Protein AF-A0A2S6RUJ5-F1 (afdb_monomer_lite)

Sequence (143 aa):
MKTFYLIFILLLFSTANKIANSASVINNKSGGPLFLYLVDKSCNPDPIMLNKLMFNMPTNPDFYSALMGCIKLGKTIQLEPSKQASITEFDEFVVIGKLKSPVSKVSFCYLKNSSEIDIVALGIGGVVCKCKSENNCNDKLLK

pLDDT: mean 82.78, std 13.81, range [37.34, 97.0]

Structure (mmCIF, N/CA/C/O backbone):
data_AF-A0A2S6RUJ5-F1
#
_entry.id   AF-A0A2S6RUJ5-F1
#
loop_
_atom_site.group_PDB
_atom_site.id
_atom_site.type_symbol
_atom_site.label_atom_id
_atom_site.label_alt_id
_atom_site.label_comp_id
_atom_site.label_asym_id
_atom_site.label_entity_id
_atom_site.label_seq_id
_atom_site.pdbx_PDB_ins_code
_atom_site.Cartn_x
_atom_site.Cartn_y
_atom_site.Cartn_z
_atom_site.occupancy
_atom_site.B_iso_or_equiv
_atom_site.auth_seq_id
_atom_site.auth_comp_id
_atom_site.auth_asym_id
_atom_site.auth_atom_id
_atom_site.pdbx_PDB_model_num
ATOM 1 N N . MET A 1 1 ? -34.077 17.943 43.656 1.00 59.53 1 MET A N 1
ATOM 2 C CA . MET A 1 1 ? -32.636 17.603 43.547 1.00 59.53 1 MET A CA 1
ATOM 3 C C . MET A 1 1 ? -32.360 16.264 42.859 1.00 59.53 1 MET A C 1
ATOM 5 O O . MET A 1 1 ? -31.521 16.256 41.975 1.00 59.53 1 MET A O 1
ATOM 9 N N . LYS A 1 2 ? -33.047 15.153 43.180 1.00 56.31 2 LYS A N 1
ATOM 10 C CA . LYS A 1 2 ? -32.768 13.824 42.578 1.00 56.31 2 LYS A CA 1
ATOM 11 C C . LYS A 1 2 ? -32.913 13.750 41.043 1.00 56.31 2 LYS A C 1
ATOM 13 O O . LYS A 1 2 ? -32.106 13.101 40.393 1.00 56.31 2 LYS A O 1
ATOM 18 N N . THR A 1 3 ? -33.878 14.459 40.457 1.00 58.25 3 THR A N 1
ATOM 19 C CA . THR A 1 3 ? -34.088 14.529 38.995 1.00 58.25 3 THR A CA 1
ATOM 20 C C . THR A 1 3 ? -32.995 15.300 38.253 1.00 58.25 3 THR A C 1
ATOM 22 O O . THR A 1 3 ? -32.650 14.937 37.134 1.00 58.25 3 THR A O 1
ATOM 25 N N . PHE A 1 4 ? -32.397 16.314 38.887 1.00 61.22 4 PHE A N 1
ATOM 26 C CA . PHE A 1 4 ? -31.299 17.091 38.299 1.00 61.22 4 PHE A CA 1
ATOM 27 C C . PHE A 1 4 ? -30.028 16.246 38.143 1.00 61.22 4 PHE A C 1
ATOM 29 O O . PHE A 1 4 ? -29.373 16.312 37.108 1.00 61.22 4 PHE A O 1
ATOM 36 N N . TYR A 1 5 ? -29.725 15.391 39.126 1.00 62.12 5 TYR A N 1
ATOM 37 C CA . TYR A 1 5 ? -28.598 14.457 39.040 1.00 62.12 5 TYR A CA 1
ATOM 38 C C . TYR A 1 5 ? -28.790 13.407 37.943 1.00 62.12 5 TYR A C 1
ATOM 40 O O . TYR A 1 5 ? -27.833 13.069 37.257 1.00 62.12 5 TYR A O 1
ATOM 48 N N . LEU A 1 6 ? -30.020 12.929 37.731 1.00 63.50 6 LEU A N 1
ATOM 49 C CA . LEU A 1 6 ? -30.304 11.924 36.705 1.00 63.50 6 LEU A CA 1
ATOM 50 C C . LEU A 1 6 ? -30.072 12.468 35.286 1.00 63.50 6 LEU A C 1
ATOM 52 O O . LEU A 1 6 ? -29.475 11.790 34.457 1.00 63.50 6 LEU A O 1
ATOM 56 N N . ILE A 1 7 ? -30.482 13.717 35.038 1.00 68.06 7 ILE A N 1
ATOM 57 C CA . ILE A 1 7 ? -30.251 14.425 33.769 1.00 68.06 7 ILE A CA 1
ATOM 58 C C . ILE A 1 7 ? -28.754 14.687 33.563 1.00 68.06 7 ILE A C 1
ATOM 60 O O . ILE A 1 7 ? -28.241 14.502 32.462 1.00 68.06 7 ILE A O 1
ATOM 64 N N . PHE A 1 8 ? -28.038 15.060 34.627 1.00 61.25 8 PHE A N 1
ATOM 65 C CA . PHE A 1 8 ? -26.597 15.307 34.574 1.00 61.25 8 PHE A CA 1
ATOM 66 C C . PHE A 1 8 ? -25.795 14.027 34.281 1.00 61.25 8 PHE A C 1
ATOM 68 O O . PHE A 1 8 ? -24.855 14.055 33.491 1.00 61.25 8 PHE A O 1
ATOM 75 N N . ILE A 1 9 ? -26.203 12.887 34.850 1.00 64.69 9 ILE A N 1
ATOM 76 C CA . ILE A 1 9 ? -25.615 11.570 34.562 1.00 64.69 9 ILE A CA 1
ATOM 77 C C . ILE A 1 9 ? -25.901 11.155 33.113 1.00 64.69 9 ILE A C 1
ATOM 79 O O . ILE A 1 9 ? -24.991 10.706 32.422 1.00 64.69 9 ILE A O 1
ATOM 83 N N . LEU A 1 10 ? -27.124 11.358 32.615 1.00 60.94 10 LEU A N 1
ATOM 84 C CA . LEU A 1 10 ? -27.477 11.083 31.215 1.00 60.94 10 LEU A CA 1
ATOM 85 C C . LEU A 1 10 ? -26.659 11.934 30.229 1.00 60.94 10 LEU A C 1
ATOM 87 O O . LEU A 1 10 ? -26.163 11.411 29.231 1.00 60.94 10 LEU A O 1
ATOM 91 N N . LEU A 1 11 ? -26.444 13.216 30.539 1.00 59.53 11 LEU A N 1
ATOM 92 C CA . LEU A 1 11 ? -25.592 14.117 29.755 1.00 59.53 11 LEU A CA 1
ATOM 93 C C . LEU A 1 11 ? -24.109 13.697 29.782 1.00 59.53 11 LEU A C 1
ATOM 95 O O . LEU A 1 11 ? -23.446 13.703 28.740 1.00 59.53 11 LEU A O 1
ATOM 99 N N . LEU A 1 12 ? -23.598 13.247 30.932 1.00 58.38 12 LEU A N 1
ATOM 100 C CA . LEU A 1 12 ? -22.243 12.691 31.056 1.00 58.38 12 LEU A CA 1
ATOM 101 C C . LEU A 1 12 ? -22.073 11.399 30.242 1.00 58.38 12 LEU A C 1
ATOM 103 O O . LEU A 1 12 ? -21.084 11.258 29.527 1.00 58.38 12 LEU A O 1
ATOM 107 N N . PHE A 1 13 ? -23.060 10.499 30.253 1.00 54.66 13 PHE A N 1
ATOM 108 C CA . PHE A 1 13 ? -23.039 9.294 29.414 1.00 54.66 13 PHE A CA 1
ATOM 109 C C . PHE A 1 13 ? -23.118 9.615 27.914 1.00 54.66 13 PHE A C 1
ATOM 111 O O . PHE A 1 13 ? -22.457 8.961 27.110 1.00 54.66 13 PHE A O 1
ATOM 118 N N . SER A 1 14 ? -23.868 10.648 27.521 1.00 52.34 14 SER A N 1
ATOM 119 C CA . SER A 1 14 ? -23.965 11.052 26.111 1.00 52.34 14 SER A CA 1
ATOM 120 C C . SER A 1 14 ? -22.694 11.715 25.561 1.00 52.34 14 SER A C 1
ATOM 122 O O . SER A 1 14 ? -22.437 11.626 24.365 1.00 52.34 14 SER A O 1
ATOM 124 N N . THR A 1 15 ? -21.859 12.321 26.414 1.00 50.06 15 THR A N 1
ATOM 125 C CA . THR A 1 15 ? -20.579 12.933 25.998 1.00 50.06 15 THR A CA 1
ATOM 126 C C . THR A 1 15 ? -19.371 12.002 26.147 1.00 50.06 15 THR A C 1
ATOM 128 O O . THR A 1 15 ? -18.367 12.206 25.465 1.00 50.06 15 THR A O 1
ATOM 131 N N . ALA A 1 16 ? -19.469 10.956 26.975 1.00 51.03 16 ALA A N 1
ATOM 132 C CA . ALA A 1 16 ? -18.437 9.926 27.124 1.00 51.03 16 ALA A CA 1
ATOM 133 C C . ALA A 1 16 ? -18.379 8.944 25.939 1.00 51.03 16 ALA A C 1
ATOM 135 O O . ALA A 1 16 ? -17.327 8.370 25.672 1.00 51.03 16 ALA A O 1
ATOM 136 N N . ASN A 1 17 ? -19.466 8.805 25.174 1.00 43.34 17 ASN A N 1
ATOM 137 C CA . ASN A 1 17 ? -19.499 8.019 23.936 1.00 43.34 17 ASN A CA 1
ATOM 138 C C . ASN A 1 17 ? -18.989 8.816 22.725 1.00 43.34 17 ASN A C 1
ATOM 140 O O . ASN A 1 17 ? -19.545 8.726 21.629 1.00 43.34 17 ASN A O 1
ATOM 144 N N . LYS A 1 18 ? -17.909 9.590 22.888 1.00 45.44 18 LYS A N 1
ATOM 145 C CA . LYS A 1 18 ? -17.074 9.900 21.728 1.00 45.44 18 LYS A CA 1
ATOM 146 C C . LYS A 1 18 ? -16.449 8.582 21.304 1.00 45.44 18 LYS A C 1
ATOM 148 O O . LYS A 1 18 ? -15.486 8.132 21.914 1.00 45.44 18 LYS A O 1
ATOM 153 N N . ILE A 1 19 ? -17.076 7.953 20.313 1.00 49.59 19 ILE A N 1
ATOM 154 C CA . ILE A 1 19 ? -16.567 6.804 19.574 1.00 49.59 19 ILE A CA 1
ATOM 155 C C . ILE A 1 19 ? -15.093 7.099 19.310 1.00 49.59 19 ILE A C 1
ATOM 157 O O . ILE A 1 19 ? -14.759 8.020 18.565 1.00 49.59 19 ILE A O 1
ATOM 161 N N . ALA A 1 20 ? -14.206 6.399 20.014 1.00 47.47 20 ALA A N 1
ATOM 162 C CA . ALA A 1 20 ? -12.809 6.396 19.647 1.00 47.47 20 ALA A CA 1
ATOM 163 C C . ALA A 1 20 ? -12.790 5.768 18.256 1.00 47.47 20 ALA A C 1
ATOM 165 O O . ALA A 1 20 ? -13.011 4.562 18.139 1.00 47.47 20 ALA A O 1
ATOM 166 N N . ASN A 1 21 ? -12.628 6.586 17.212 1.00 54.44 21 ASN A N 1
ATOM 167 C CA . ASN A 1 21 ? -12.383 6.079 15.870 1.00 54.44 21 ASN A CA 1
ATOM 168 C C . ASN A 1 21 ? -11.135 5.217 15.982 1.00 54.44 21 ASN A C 1
ATOM 170 O O . ASN A 1 21 ? -10.025 5.712 16.193 1.00 54.44 21 ASN A O 1
ATOM 174 N N . SER A 1 22 ? -11.349 3.907 15.984 1.00 70.88 22 SER A N 1
ATOM 175 C CA . SER A 1 22 ? -10.267 2.960 16.122 1.00 70.88 22 SER A CA 1
ATOM 176 C C . SER A 1 22 ? -9.426 3.068 14.849 1.00 70.88 22 SER A C 1
ATOM 178 O O . SER A 1 22 ? -9.948 3.156 13.734 1.00 70.88 22 SER A O 1
ATOM 180 N N . ALA A 1 23 ? -8.116 3.202 15.016 1.00 86.19 23 ALA A N 1
ATOM 181 C CA . ALA A 1 23 ? -7.241 3.526 13.905 1.00 86.19 23 ALA A CA 1
ATOM 182 C C . ALA A 1 23 ? -7.041 2.317 12.987 1.00 86.19 23 ALA A C 1
ATOM 184 O O . ALA A 1 23 ? -6.918 1.186 13.458 1.00 86.19 23 ALA A O 1
ATOM 185 N N . SER A 1 24 ? -6.933 2.560 11.681 1.00 91.94 24 SER A N 1
ATOM 186 C CA . SER A 1 24 ? -6.392 1.556 10.766 1.00 91.94 24 SER A CA 1
ATOM 187 C C . SER A 1 24 ? -4.864 1.560 10.845 1.00 91.94 24 SER A C 1
ATOM 189 O O . SER A 1 24 ? -4.233 2.612 10.720 1.00 91.94 24 SER A O 1
ATOM 191 N N . VAL A 1 25 ? -4.261 0.391 1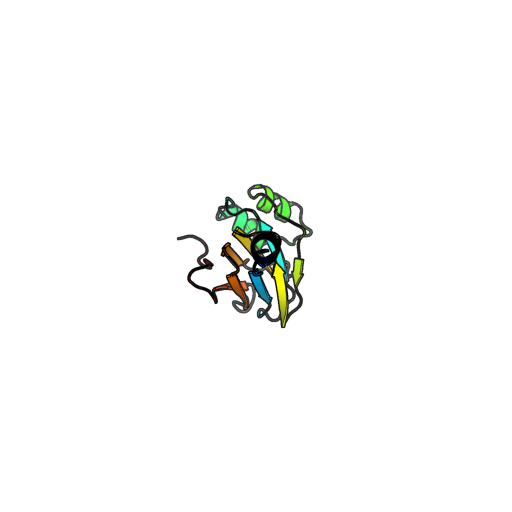1.056 1.00 94.56 25 VAL A N 1
ATOM 192 C CA . VAL A 1 25 ? -2.823 0.237 11.310 1.00 94.56 25 VAL A CA 1
ATOM 193 C C . VAL A 1 25 ? -2.139 -0.428 10.121 1.00 94.56 25 VAL A C 1
ATOM 195 O O . VAL A 1 25 ? -2.544 -1.488 9.647 1.00 94.56 25 VAL A O 1
ATOM 198 N N . ILE A 1 26 ? -1.063 0.193 9.644 1.00 95.50 26 ILE A N 1
ATOM 199 C CA . ILE A 1 26 ? -0.266 -0.294 8.518 1.00 95.50 26 ILE A CA 1
ATOM 200 C C . ILE A 1 26 ? 1.146 -0.562 9.020 1.00 95.50 26 ILE A C 1
ATOM 202 O O . ILE A 1 26 ? 1.863 0.369 9.389 1.00 95.50 26 ILE A O 1
ATOM 206 N N . ASN A 1 27 ? 1.563 -1.824 9.005 1.00 96.44 27 ASN A N 1
ATOM 207 C CA . ASN A 1 27 ? 2.890 -2.233 9.454 1.00 96.44 27 ASN A CA 1
ATOM 208 C C . ASN A 1 27 ? 3.833 -2.433 8.263 1.00 96.44 27 ASN A C 1
ATOM 210 O O . ASN A 1 27 ? 3.533 -3.205 7.349 1.00 96.44 27 ASN A O 1
ATOM 214 N N . ASN A 1 28 ? 5.013 -1.808 8.290 1.00 95.69 28 ASN A N 1
ATOM 215 C CA . ASN A 1 28 ? 6.056 -2.086 7.307 1.00 95.69 28 ASN A CA 1
ATOM 216 C C . ASN A 1 28 ? 6.925 -3.270 7.752 1.00 95.69 28 ASN A C 1
ATOM 218 O O . ASN A 1 28 ? 7.847 -3.119 8.552 1.00 95.69 28 ASN A O 1
ATOM 222 N N . LYS A 1 29 ? 6.677 -4.441 7.164 1.00 94.75 29 LYS A N 1
ATOM 223 C CA . LYS A 1 29 ? 7.482 -5.661 7.329 1.00 94.75 29 LYS A CA 1
ATOM 224 C C . LYS A 1 29 ? 8.248 -6.029 6.053 1.00 94.75 29 LYS A C 1
ATOM 226 O O . LYS A 1 29 ? 8.656 -7.172 5.873 1.00 94.75 29 LYS A O 1
ATOM 231 N N . SER A 1 30 ? 8.428 -5.074 5.142 1.00 90.12 30 SER A N 1
ATOM 232 C CA . SER A 1 30 ? 9.037 -5.313 3.830 1.00 90.12 30 SER A CA 1
ATOM 233 C C . SER A 1 30 ? 10.569 -5.264 3.824 1.00 90.12 30 SER A C 1
ATOM 235 O O . SER A 1 30 ? 11.185 -5.564 2.809 1.00 90.12 30 SER A O 1
ATOM 237 N N . GLY A 1 31 ? 11.200 -4.869 4.934 1.00 89.75 31 GLY A N 1
ATOM 238 C CA . GLY A 1 31 ? 12.658 -4.723 5.031 1.00 89.75 31 GLY A CA 1
ATOM 239 C C . GLY A 1 31 ? 13.230 -3.490 4.317 1.00 89.75 31 GLY A C 1
ATOM 240 O O . GLY A 1 31 ? 14.404 -3.188 4.502 1.00 89.75 31 GLY A O 1
ATOM 241 N N . GLY A 1 32 ? 12.417 -2.748 3.555 1.00 90.94 32 GLY A N 1
ATOM 242 C CA . GLY A 1 32 ? 12.797 -1.497 2.897 1.00 90.94 32 GLY A CA 1
ATOM 243 C C . GLY A 1 32 ? 11.817 -0.352 3.189 1.00 90.94 32 GLY A C 1
ATOM 244 O O . GLY A 1 32 ? 10.702 -0.595 3.656 1.00 90.94 32 GLY A O 1
ATOM 245 N N . PRO A 1 33 ? 12.216 0.909 2.952 1.00 92.88 33 PRO A N 1
ATOM 246 C CA . PRO A 1 33 ? 11.329 2.054 3.126 1.00 92.88 33 PRO A CA 1
ATOM 247 C C . PRO A 1 33 ? 10.170 2.015 2.122 1.00 92.88 33 PRO A C 1
ATOM 249 O O . PRO A 1 33 ? 10.363 1.742 0.931 1.00 92.88 33 PRO A O 1
ATOM 252 N N . LEU A 1 34 ? 8.963 2.307 2.606 1.00 93.00 34 LEU A N 1
ATOM 253 C CA . LEU A 1 34 ? 7.729 2.323 1.824 1.00 93.00 34 LEU A CA 1
ATOM 254 C C . LEU A 1 34 ? 7.229 3.744 1.592 1.00 93.00 34 LEU A C 1
ATOM 256 O O . LEU A 1 34 ? 7.248 4.582 2.490 1.00 93.00 34 LEU A O 1
ATOM 260 N N . PHE A 1 35 ? 6.681 3.971 0.405 1.00 92.94 35 PHE A N 1
ATOM 261 C CA . PHE A 1 35 ? 5.711 5.023 0.157 1.00 92.94 35 PHE A CA 1
ATOM 262 C C . PHE A 1 35 ? 4.306 4.432 0.231 1.00 92.94 35 PHE A C 1
ATOM 264 O O . PHE A 1 35 ? 4.009 3.448 -0.450 1.00 92.94 35 PHE A O 1
ATOM 271 N N . LEU A 1 36 ? 3.450 5.050 1.039 1.00 94.12 36 LEU A N 1
ATOM 272 C CA . LEU A 1 36 ? 2.031 4.731 1.132 1.00 94.12 36 LEU A CA 1
ATOM 273 C C . LEU A 1 36 ? 1.214 5.867 0.519 1.00 94.12 36 LEU A C 1
ATOM 275 O O . LEU A 1 36 ? 1.389 7.039 0.874 1.00 94.12 36 LEU A O 1
ATOM 279 N N . TYR A 1 37 ? 0.305 5.512 -0.381 1.00 93.31 37 TYR A N 1
ATOM 280 C CA . TYR A 1 37 ? -0.664 6.423 -0.979 1.00 93.31 37 TYR A CA 1
ATOM 281 C C . TYR A 1 37 ? -2.052 6.014 -0.522 1.00 93.31 37 TYR A C 1
ATOM 283 O O . TYR A 1 37 ? -2.485 4.894 -0.786 1.00 93.31 37 TYR A O 1
ATOM 291 N N . LEU A 1 38 ? -2.723 6.928 0.174 1.00 94.12 38 LEU A N 1
ATOM 292 C CA . LEU A 1 38 ? -4.105 6.747 0.593 1.00 94.12 38 LEU A CA 1
ATOM 293 C C . LEU A 1 38 ? -5.016 7.316 -0.486 1.00 94.12 38 LEU A C 1
ATOM 295 O O . LEU A 1 38 ? -4.900 8.496 -0.845 1.00 94.12 38 LEU A O 1
ATOM 299 N N . VAL A 1 39 ? -5.893 6.472 -1.007 1.00 93.56 39 VAL A N 1
ATOM 300 C CA . VAL A 1 39 ? -6.851 6.828 -2.052 1.00 93.56 39 VAL A CA 1
ATOM 301 C C . VAL A 1 39 ? -8.250 6.375 -1.660 1.00 93.56 39 VAL A C 1
ATOM 303 O O . VAL A 1 39 ? -8.419 5.494 -0.816 1.00 93.56 39 VAL A O 1
ATOM 306 N N . ASP A 1 40 ? -9.253 7.017 -2.245 1.00 93.00 40 ASP A N 1
ATOM 307 C CA . ASP A 1 40 ? -10.653 6.725 -1.975 1.00 93.00 40 ASP A CA 1
ATOM 308 C C . ASP A 1 40 ? -11.013 5.288 -2.356 1.00 93.00 40 ASP A C 1
ATOM 310 O O . ASP A 1 40 ? -10.437 4.705 -3.276 1.00 93.00 40 ASP A O 1
ATOM 314 N N . LYS A 1 41 ? -11.999 4.723 -1.658 1.00 90.19 41 LYS A N 1
ATOM 315 C CA . LYS A 1 41 ? -12.511 3.370 -1.904 1.00 90.19 41 LYS A CA 1
ATOM 316 C C . LYS A 1 41 ? -13.056 3.149 -3.316 1.00 90.19 41 LYS A C 1
ATOM 318 O O . LYS A 1 41 ? -13.105 2.012 -3.772 1.00 90.19 41 LYS A O 1
ATOM 323 N N . SER A 1 42 ? -13.464 4.216 -4.004 1.00 89.38 42 SER A N 1
ATOM 324 C CA . SER A 1 42 ? -13.886 4.170 -5.408 1.00 89.38 42 SER A CA 1
ATOM 325 C C . SER A 1 42 ? -12.730 3.908 -6.378 1.00 89.38 42 SER A C 1
ATOM 327 O O . SER A 1 42 ? -12.978 3.606 -7.544 1.00 89.38 42 SER A O 1
ATOM 329 N N . CYS A 1 43 ? -11.477 3.991 -5.916 1.00 88.50 43 CYS A N 1
ATOM 330 C CA . CYS A 1 43 ? -10.303 3.654 -6.708 1.00 88.50 43 CYS A CA 1
ATOM 331 C C . CYS A 1 43 ? -10.334 2.177 -7.104 1.00 88.50 43 CYS A C 1
ATOM 333 O O . CYS A 1 43 ? -10.113 1.291 -6.276 1.00 88.50 43 CYS A O 1
ATOM 335 N N . ASN A 1 44 ? -10.567 1.921 -8.387 1.00 83.69 44 ASN A N 1
ATOM 336 C CA . ASN A 1 44 ? -10.467 0.593 -8.966 1.00 83.69 44 ASN A CA 1
ATOM 337 C C . ASN A 1 44 ? -9.210 0.535 -9.846 1.00 83.69 44 ASN A C 1
ATOM 339 O O . ASN A 1 44 ? -9.210 1.121 -10.930 1.00 83.69 44 ASN A O 1
ATOM 343 N N . PRO A 1 45 ? -8.124 -0.104 -9.386 1.00 81.38 45 PRO A N 1
ATOM 344 C CA . PRO A 1 45 ? -6.874 -0.115 -10.121 1.00 81.38 45 PRO A CA 1
ATOM 345 C C . PRO A 1 45 ? -7.038 -0.978 -11.372 1.00 81.38 45 PRO A C 1
ATOM 347 O O . PRO A 1 45 ? -7.481 -2.119 -11.286 1.00 81.38 45 PRO A O 1
ATOM 350 N N . ASP A 1 46 ? -6.645 -0.457 -12.529 1.00 83.69 46 ASP A N 1
ATOM 351 C CA . ASP A 1 46 ? -6.564 -1.235 -13.765 1.00 83.69 46 ASP A CA 1
ATOM 352 C C . ASP A 1 46 ? -5.109 -1.682 -14.051 1.00 83.69 46 ASP A C 1
ATOM 354 O O . ASP A 1 46 ? -4.154 -1.160 -13.455 1.00 83.69 46 ASP A O 1
ATOM 358 N N . PRO A 1 47 ? -4.885 -2.646 -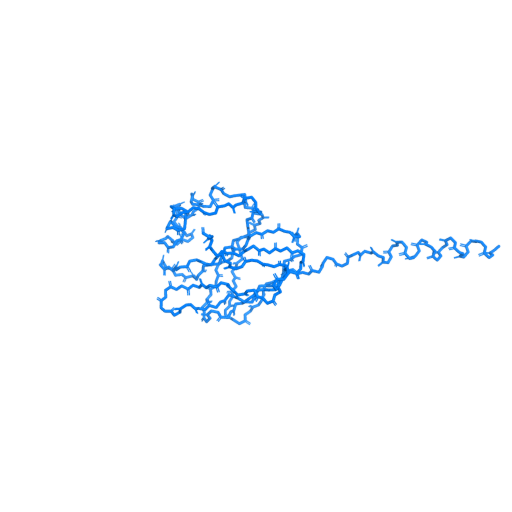14.965 1.00 84.06 47 PRO A N 1
ATOM 359 C CA . PRO A 1 47 ? -3.537 -3.110 -15.297 1.00 84.06 47 PRO A CA 1
ATOM 360 C C . PRO A 1 47 ? -2.588 -2.021 -15.830 1.00 84.06 47 PRO A C 1
ATOM 362 O O . PRO A 1 47 ? -1.375 -2.119 -15.638 1.00 84.06 47 PRO A O 1
ATOM 365 N N . ILE A 1 48 ? -3.104 -0.979 -16.490 1.00 87.50 48 ILE A N 1
ATOM 366 C CA . ILE A 1 48 ? -2.305 0.130 -17.033 1.00 87.50 48 ILE A CA 1
ATOM 367 C C . ILE A 1 48 ? -1.804 1.006 -15.882 1.00 87.50 48 ILE A C 1
ATOM 369 O O . ILE A 1 48 ? -0.612 1.322 -15.818 1.00 87.50 48 ILE A O 1
ATOM 373 N N . MET A 1 49 ? -2.689 1.353 -14.947 1.00 88.12 49 MET A N 1
ATOM 374 C CA . MET A 1 49 ? -2.363 2.062 -13.715 1.00 88.12 49 MET A CA 1
ATOM 375 C C . MET A 1 49 ? -1.321 1.285 -12.911 1.00 88.12 49 MET A C 1
ATOM 377 O O . MET A 1 49 ? -0.285 1.847 -12.554 1.00 88.12 49 MET A O 1
ATOM 381 N N . LEU A 1 50 ? -1.549 -0.010 -12.671 1.00 85.44 50 LEU A N 1
ATOM 382 C CA . LEU A 1 50 ? -0.614 -0.854 -11.925 1.00 85.44 50 LEU A CA 1
ATOM 383 C C . LEU A 1 50 ? 0.768 -0.884 -12.589 1.00 85.44 50 LEU A C 1
ATOM 385 O O . LEU A 1 50 ? 1.766 -0.658 -11.908 1.00 85.44 50 LEU A O 1
ATOM 389 N N . ASN A 1 51 ? 0.845 -1.060 -13.911 1.00 85.69 51 ASN A N 1
ATOM 390 C CA . ASN A 1 51 ? 2.118 -1.022 -14.636 1.00 85.69 51 ASN A CA 1
ATOM 391 C C . ASN A 1 51 ? 2.845 0.318 -14.468 1.00 85.69 51 ASN A C 1
ATOM 393 O O . ASN A 1 51 ? 4.033 0.341 -14.137 1.00 85.69 51 ASN A O 1
ATOM 397 N N . LYS A 1 52 ? 2.143 1.445 -14.628 1.00 88.19 52 LYS A N 1
ATOM 398 C CA . LYS A 1 52 ? 2.748 2.769 -14.428 1.00 88.19 52 LYS A CA 1
ATOM 399 C C . LYS A 1 52 ? 3.247 2.956 -12.996 1.00 88.19 52 LYS A C 1
ATOM 401 O O . LYS A 1 52 ? 4.344 3.474 -12.808 1.00 88.19 52 LYS A O 1
ATOM 406 N N . LEU A 1 53 ? 2.493 2.504 -11.993 1.00 87.62 53 LEU A N 1
ATOM 407 C CA . LEU A 1 53 ? 2.912 2.563 -10.591 1.00 87.62 53 LEU A CA 1
ATOM 408 C C . LEU A 1 53 ? 4.115 1.657 -10.308 1.00 87.62 53 LEU A C 1
ATOM 410 O O . LEU A 1 53 ? 4.948 1.989 -9.467 1.00 87.62 53 LEU A O 1
ATOM 414 N N . MET A 1 54 ? 4.234 0.524 -11.001 1.00 85.62 54 MET A N 1
ATOM 415 C CA . MET A 1 54 ? 5.325 -0.430 -10.811 1.00 85.62 54 MET A CA 1
ATOM 416 C C . MET A 1 54 ? 6.661 0.053 -11.375 1.00 85.62 54 MET A C 1
ATOM 418 O O . MET A 1 54 ? 7.680 -0.076 -10.689 1.00 85.62 54 MET A O 1
ATOM 422 N N . PHE A 1 55 ? 6.655 0.622 -12.581 1.00 83.81 55 PHE A N 1
ATOM 423 C CA . PHE A 1 55 ? 7.870 0.975 -13.327 1.00 83.81 55 PHE A CA 1
ATOM 424 C C . PHE A 1 55 ? 8.311 2.433 -13.181 1.00 83.81 55 PHE A C 1
ATOM 426 O O . PHE A 1 55 ? 9.374 2.794 -13.679 1.00 83.81 55 PHE A O 1
ATOM 433 N N . ASN A 1 56 ? 7.539 3.261 -12.474 1.00 81.75 56 ASN A N 1
ATOM 434 C CA . ASN A 1 56 ? 7.896 4.652 -12.225 1.00 81.75 56 ASN A CA 1
ATOM 435 C C . ASN A 1 56 ? 8.170 4.927 -10.747 1.00 81.75 56 ASN A C 1
ATOM 437 O O . ASN A 1 56 ? 7.502 4.401 -9.851 1.00 81.75 56 ASN A O 1
ATOM 441 N N . MET A 1 57 ? 9.146 5.800 -10.491 1.00 78.88 57 MET A N 1
ATOM 442 C CA . MET A 1 57 ? 9.332 6.395 -9.171 1.00 78.88 57 MET A CA 1
ATOM 443 C C . MET A 1 57 ? 8.270 7.461 -8.895 1.00 78.88 57 MET A C 1
ATOM 445 O O . MET A 1 57 ? 7.813 8.115 -9.829 1.00 78.88 57 MET A O 1
ATOM 449 N N . PRO A 1 58 ? 7.985 7.752 -7.616 1.00 73.38 58 PRO A N 1
ATOM 450 C CA . PRO A 1 58 ? 7.140 8.879 -7.229 1.00 73.38 58 PRO A CA 1
ATOM 451 C C . PRO A 1 58 ? 7.624 10.243 -7.729 1.00 73.38 58 PRO A C 1
ATOM 453 O O . PRO A 1 58 ? 6.857 11.187 -7.722 1.00 73.38 58 PRO A O 1
ATOM 456 N N . THR A 1 59 ? 8.885 10.377 -8.140 1.00 77.25 59 THR A N 1
ATOM 457 C CA . THR A 1 59 ? 9.436 11.601 -8.742 1.00 77.25 59 THR A CA 1
ATOM 458 C C . THR A 1 59 ? 9.116 11.744 -10.233 1.00 77.25 59 THR A C 1
ATOM 460 O O . THR A 1 59 ? 9.307 12.823 -10.785 1.00 77.25 59 THR A O 1
ATOM 463 N N . ASN A 1 60 ? 8.636 10.686 -10.895 1.00 81.69 60 ASN A N 1
ATOM 464 C CA . ASN A 1 60 ? 8.250 10.717 -12.302 1.00 81.69 60 ASN A CA 1
ATOM 465 C C . ASN A 1 60 ? 6.790 11.217 -12.437 1.00 81.69 60 ASN A C 1
ATOM 467 O O . ASN A 1 60 ? 5.906 10.661 -11.779 1.00 81.69 60 ASN A O 1
ATOM 471 N N . PRO A 1 61 ? 6.499 12.208 -13.302 1.00 82.25 61 PRO A N 1
ATOM 472 C CA . PRO A 1 61 ? 5.131 12.640 -13.610 1.00 82.25 61 PRO A CA 1
ATOM 473 C C . PRO A 1 61 ? 4.163 11.501 -13.972 1.00 82.25 61 PRO A C 1
ATOM 475 O O . PRO A 1 61 ? 2.996 11.539 -13.577 1.00 82.25 61 PRO A O 1
ATOM 478 N N . ASP A 1 62 ? 4.643 10.454 -14.647 1.00 81.75 62 ASP A N 1
ATOM 479 C CA . ASP A 1 62 ? 3.838 9.291 -15.034 1.00 81.75 62 ASP A CA 1
ATOM 480 C C . ASP A 1 62 ? 3.331 8.475 -13.842 1.00 81.75 62 ASP A C 1
ATOM 482 O O . ASP A 1 62 ? 2.301 7.804 -13.926 1.00 81.75 62 ASP A O 1
ATOM 486 N N . PHE A 1 63 ? 4.026 8.545 -12.705 1.00 83.75 63 PHE A N 1
ATOM 487 C CA . PHE A 1 63 ? 3.557 7.927 -11.472 1.00 83.75 63 PHE A CA 1
ATOM 488 C C . PHE A 1 63 ? 2.309 8.640 -10.941 1.00 83.75 63 PHE A C 1
ATOM 490 O O . PHE A 1 63 ? 1.329 8.000 -10.563 1.00 83.75 63 PHE A O 1
ATOM 497 N N . TYR A 1 64 ? 2.316 9.974 -10.940 1.00 79.75 64 TYR A N 1
ATOM 498 C CA . TYR A 1 64 ? 1.164 10.753 -10.494 1.00 79.75 64 TYR A CA 1
ATOM 499 C C . TYR A 1 64 ? 0.006 10.683 -11.482 1.00 79.75 64 TYR A C 1
ATOM 501 O O . TYR A 1 64 ? -1.139 10.625 -11.043 1.00 79.75 64 TYR A O 1
ATOM 509 N N . SER A 1 65 ? 0.283 10.621 -12.789 1.00 81.00 65 SER A N 1
ATOM 510 C CA . SER A 1 65 ? -0.768 10.423 -13.792 1.00 81.00 65 SER A CA 1
ATOM 511 C C . SER A 1 65 ? -1.470 9.074 -13.623 1.00 81.00 65 SER A C 1
ATOM 513 O O . SER A 1 65 ? -2.679 8.992 -13.811 1.00 81.00 65 SER A O 1
ATOM 515 N N . ALA A 1 66 ? -0.756 8.033 -13.177 1.00 82.38 66 ALA A N 1
ATOM 516 C CA . ALA A 1 66 ? -1.373 6.761 -12.809 1.00 82.38 66 ALA A CA 1
ATOM 517 C C . ALA A 1 66 ? -2.330 6.904 -11.615 1.00 82.38 66 ALA A C 1
ATOM 519 O O . ALA A 1 66 ? -3.399 6.304 -11.609 1.00 82.38 66 ALA A O 1
ATOM 520 N N . LEU A 1 67 ? -1.983 7.731 -10.624 1.00 83.56 67 LEU A N 1
ATOM 521 C CA . LEU A 1 67 ? -2.848 7.999 -9.472 1.00 83.56 67 LEU A CA 1
ATOM 522 C C . LEU A 1 67 ? -4.041 8.910 -9.793 1.00 83.56 67 LEU A C 1
ATOM 524 O O . LEU A 1 67 ? -4.975 8.926 -9.002 1.00 83.56 67 LEU A O 1
ATOM 528 N N . MET A 1 68 ? -4.050 9.643 -10.915 1.00 76.81 68 MET A N 1
ATOM 529 C CA . MET A 1 68 ? -5.149 10.562 -11.267 1.00 76.81 68 MET A CA 1
ATOM 530 C C . MET A 1 68 ? -6.497 9.864 -11.468 1.00 76.81 68 MET A C 1
ATOM 532 O O . MET A 1 68 ? -7.532 10.498 -11.288 1.00 76.81 68 MET A O 1
ATOM 536 N N . GLY A 1 69 ? -6.499 8.569 -11.802 1.00 79.62 69 GLY A N 1
ATOM 537 C CA . GLY A 1 69 ? -7.726 7.767 -11.847 1.00 79.62 69 GLY A CA 1
ATOM 538 C C . GLY A 1 69 ? -8.369 7.544 -10.473 1.00 79.62 69 GLY A C 1
ATOM 539 O O . GLY A 1 69 ? -9.482 7.035 -10.396 1.00 79.62 69 GLY A O 1
ATOM 540 N N . CYS A 1 70 ? -7.688 7.929 -9.390 1.00 88.25 70 CYS A N 1
ATOM 541 C CA . CYS A 1 70 ? -8.131 7.737 -8.020 1.00 88.25 70 CYS A CA 1
ATOM 542 C C . CYS A 1 70 ? -8.103 9.048 -7.228 1.00 88.25 70 CYS A C 1
ATOM 544 O O . CYS A 1 70 ? -7.188 9.864 -7.338 1.00 88.25 70 CYS A O 1
ATOM 546 N N . ILE A 1 71 ? -9.102 9.243 -6.366 1.00 91.06 71 ILE A N 1
ATOM 547 C CA . ILE A 1 71 ? -9.157 10.414 -5.488 1.00 91.06 71 ILE A CA 1
ATOM 548 C C . ILE A 1 71 ? -8.133 10.221 -4.370 1.00 91.06 71 ILE A C 1
ATOM 550 O O . ILE A 1 71 ? -8.230 9.286 -3.579 1.00 91.06 71 ILE A O 1
ATOM 554 N N . LYS A 1 72 ? -7.140 11.106 -4.290 1.00 91.25 72 LYS A N 1
ATOM 555 C CA . LYS A 1 72 ? -6.132 11.085 -3.225 1.00 91.25 72 LYS A CA 1
ATOM 556 C C . LYS A 1 72 ? -6.732 11.624 -1.925 1.00 91.25 72 LYS A C 1
ATOM 558 O O . LYS A 1 72 ? -7.176 12.767 -1.894 1.00 91.25 72 LYS A O 1
ATOM 563 N N . LEU A 1 73 ? -6.679 10.842 -0.847 1.00 89.94 73 LEU A N 1
ATOM 564 C CA . LEU A 1 73 ? -7.282 11.212 0.441 1.00 89.94 73 LEU A CA 1
ATOM 565 C C . LEU A 1 73 ? -6.339 11.983 1.375 1.00 89.94 73 LEU A C 1
ATOM 567 O O . LEU A 1 73 ? -6.788 12.595 2.333 1.00 89.94 73 LEU A O 1
ATOM 571 N N . GLY A 1 74 ? -5.031 12.018 1.110 1.00 87.31 74 GLY A N 1
ATOM 572 C CA . GLY A 1 74 ? -4.099 12.698 2.009 1.00 87.31 74 GLY A CA 1
ATOM 573 C C . GLY A 1 74 ? -2.701 12.901 1.445 1.00 87.31 74 GLY A C 1
ATOM 574 O O . GLY A 1 74 ? -2.457 12.827 0.237 1.00 87.31 74 GLY A O 1
ATOM 575 N N . LYS A 1 75 ? -1.747 13.179 2.336 1.00 87.81 75 LYS A N 1
ATOM 576 C CA . LYS A 1 75 ? -0.327 13.229 1.973 1.00 87.81 75 LYS A CA 1
ATOM 577 C C . LYS A 1 75 ? 0.219 11.812 1.801 1.00 87.81 75 LYS A C 1
ATOM 579 O O . LYS A 1 75 ? -0.264 10.863 2.406 1.00 87.81 75 LYS A O 1
ATOM 584 N N . THR A 1 76 ? 1.241 11.681 0.962 1.00 90.50 76 THR A N 1
ATOM 585 C CA . THR A 1 76 ? 1.998 10.431 0.857 1.00 90.50 76 THR A CA 1
ATOM 586 C C . THR A 1 76 ? 2.765 10.217 2.155 1.00 90.50 76 THR A C 1
ATOM 588 O O . THR A 1 76 ? 3.437 11.136 2.625 1.00 90.50 76 THR A O 1
ATOM 591 N N . ILE A 1 77 ? 2.681 9.015 2.714 1.00 93.62 77 ILE A N 1
ATOM 592 C CA . ILE A 1 77 ? 3.373 8.657 3.953 1.00 93.62 77 ILE A CA 1
ATOM 593 C C . ILE A 1 77 ? 4.642 7.896 3.579 1.00 93.62 77 ILE A C 1
ATOM 595 O O . ILE A 1 77 ? 4.590 6.948 2.797 1.00 93.62 77 ILE A O 1
ATOM 599 N N . GLN A 1 78 ? 5.781 8.319 4.124 1.00 94.19 78 GLN A N 1
ATOM 600 C CA . GLN A 1 78 ? 7.015 7.535 4.083 1.00 94.19 78 GLN A CA 1
ATOM 601 C C . GLN A 1 78 ? 7.099 6.715 5.362 1.00 94.19 78 GLN A C 1
ATOM 603 O O . GLN A 1 78 ? 7.039 7.276 6.455 1.00 94.19 78 GLN A O 1
ATOM 608 N N . LEU A 1 79 ? 7.204 5.397 5.220 1.00 94.81 79 LEU A N 1
ATOM 609 C CA . LEU A 1 79 ? 7.229 4.473 6.343 1.00 94.81 79 LEU A CA 1
ATOM 610 C C . LEU A 1 79 ? 8.514 3.649 6.314 1.00 94.81 79 LEU A C 1
ATOM 612 O O . LEU A 1 79 ? 8.708 2.804 5.439 1.00 94.81 79 LEU A O 1
ATOM 616 N N . GLU A 1 80 ? 9.388 3.895 7.285 1.00 95.81 80 GLU A N 1
ATOM 617 C CA . GLU A 1 80 ? 10.645 3.161 7.444 1.00 95.81 80 GLU A CA 1
ATOM 618 C C . GLU A 1 80 ? 10.409 1.679 7.798 1.00 95.81 80 GLU A C 1
ATOM 620 O O . GLU A 1 80 ? 9.331 1.324 8.293 1.00 95.81 80 GLU A O 1
ATOM 625 N N . PRO A 1 81 ? 11.386 0.787 7.545 1.00 94.50 81 PRO A N 1
ATOM 626 C CA . PRO A 1 81 ? 11.293 -0.619 7.927 1.00 94.50 81 PRO A CA 1
ATOM 627 C C . PRO A 1 81 ? 10.966 -0.797 9.414 1.00 94.50 81 PRO A C 1
ATOM 629 O O . PRO A 1 81 ? 11.477 -0.069 10.267 1.00 94.50 81 PRO A O 1
ATOM 632 N N . SER A 1 82 ? 10.124 -1.783 9.731 1.00 94.12 82 SER A N 1
ATOM 633 C CA . SER A 1 82 ? 9.708 -2.118 11.102 1.00 94.12 82 SER A CA 1
ATOM 634 C C . SER A 1 82 ? 8.983 -0.988 11.847 1.00 94.12 82 SER A C 1
ATOM 636 O O . SER A 1 82 ? 8.848 -1.037 13.070 1.00 94.12 82 SER A O 1
ATOM 638 N N . LYS A 1 83 ? 8.512 0.040 11.131 1.00 97.00 83 LYS A N 1
ATOM 639 C CA . LYS A 1 83 ? 7.630 1.082 11.664 1.00 97.00 83 LYS A CA 1
ATOM 640 C C . LYS A 1 83 ? 6.180 0.820 11.274 1.00 97.00 83 LYS A C 1
ATOM 642 O O . LYS A 1 83 ? 5.890 0.076 10.335 1.00 97.00 83 LYS A O 1
ATOM 647 N N . GLN A 1 84 ? 5.279 1.478 11.995 1.00 95.69 84 GLN A N 1
ATOM 648 C CA . GLN A 1 84 ? 3.845 1.456 11.736 1.00 95.69 84 GLN A CA 1
ATOM 649 C C . GLN A 1 84 ? 3.317 2.864 11.461 1.00 95.69 84 GLN A C 1
ATOM 651 O O . GLN A 1 84 ? 3.823 3.842 12.014 1.00 95.69 84 GLN A O 1
ATOM 656 N N . ALA A 1 85 ? 2.288 2.947 10.626 1.00 94.38 85 ALA A N 1
ATOM 657 C CA . ALA A 1 85 ? 1.458 4.130 10.462 1.00 94.38 85 ALA A CA 1
ATOM 658 C C . ALA A 1 85 ? 0.061 3.843 11.019 1.00 94.38 85 ALA A C 1
ATOM 660 O O . ALA A 1 85 ? -0.456 2.737 10.865 1.00 94.38 85 ALA A O 1
ATOM 661 N N . SER A 1 86 ? -0.532 4.843 11.664 1.00 94.06 86 SER A N 1
ATOM 662 C CA . SER A 1 86 ? -1.872 4.781 12.242 1.00 94.06 86 SER A CA 1
ATOM 663 C C . SER A 1 86 ? -2.728 5.834 11.554 1.00 94.06 86 SER A C 1
ATOM 665 O O . SER A 1 86 ? -2.387 7.011 11.615 1.00 94.06 86 SER A O 1
ATOM 667 N N . ILE A 1 87 ? -3.794 5.406 10.882 1.00 92.94 87 ILE A N 1
ATOM 668 C CA . ILE A 1 87 ? -4.699 6.268 10.117 1.00 92.94 87 ILE A CA 1
ATOM 669 C C . ILE A 1 87 ? -6.019 6.364 10.875 1.00 92.94 87 ILE A C 1
ATOM 671 O O . ILE A 1 87 ? -6.669 5.346 11.117 1.00 92.94 87 ILE A O 1
ATOM 675 N N . THR A 1 88 ? -6.401 7.575 11.267 1.00 92.06 88 THR A N 1
ATOM 676 C CA . THR A 1 88 ? -7.617 7.848 12.059 1.00 92.06 88 THR A CA 1
ATOM 677 C C . THR A 1 88 ? -8.623 8.716 11.313 1.00 92.06 88 THR A C 1
ATOM 679 O O . THR A 1 88 ? -9.748 8.894 11.766 1.00 92.06 88 THR A O 1
ATOM 682 N N . GLU A 1 89 ? -8.200 9.296 10.193 1.00 90.56 89 GLU A N 1
ATOM 683 C CA . GLU A 1 89 ? -8.941 10.297 9.433 1.00 90.56 89 GLU A CA 1
ATOM 684 C C . GLU A 1 89 ? -9.980 9.687 8.486 1.00 90.56 89 GLU A C 1
ATOM 686 O O . GLU A 1 89 ? -10.900 10.386 8.068 1.00 90.56 89 GLU A O 1
ATOM 691 N N . PHE A 1 90 ? -9.837 8.404 8.142 1.00 90.69 90 PHE A N 1
ATOM 692 C CA . PHE A 1 90 ? -10.670 7.721 7.154 1.00 90.69 90 PHE A CA 1
ATOM 693 C C . PHE A 1 90 ? -11.145 6.373 7.689 1.00 90.69 90 PHE A C 1
ATOM 695 O O . PHE A 1 90 ? -10.332 5.534 8.083 1.00 90.69 90 PHE A O 1
ATOM 702 N N . ASP A 1 91 ? -12.456 6.150 7.640 1.00 89.44 91 ASP A N 1
ATOM 703 C CA . ASP A 1 91 ? -13.063 4.885 8.065 1.00 89.44 91 ASP A CA 1
ATOM 704 C C . ASP A 1 91 ? -12.941 3.793 6.996 1.00 89.44 91 ASP A C 1
ATOM 706 O O . ASP A 1 91 ? -12.899 2.610 7.324 1.00 89.44 91 ASP A O 1
ATOM 710 N N . GLU A 1 92 ? -12.879 4.177 5.718 1.00 92.38 92 GLU A N 1
ATOM 711 C CA . GLU A 1 92 ? -12.873 3.271 4.569 1.00 92.38 92 GLU A CA 1
ATOM 712 C C . GLU A 1 92 ? -12.043 3.870 3.428 1.00 92.38 92 GLU A C 1
ATOM 714 O O . GLU A 1 92 ? -12.322 4.973 2.960 1.00 92.38 92 GLU A O 1
ATOM 719 N N . PHE A 1 93 ? -10.995 3.170 2.998 1.00 93.38 93 PHE A N 1
ATOM 720 C CA . PHE A 1 93 ? -10.042 3.674 2.009 1.00 93.38 93 PHE A CA 1
ATOM 721 C C . PHE A 1 93 ? -9.202 2.547 1.408 1.00 93.38 93 PHE A C 1
ATOM 723 O O . PHE A 1 93 ? -9.228 1.399 1.848 1.00 93.38 93 PHE A O 1
ATOM 730 N N . VAL A 1 94 ? -8.411 2.895 0.402 1.00 93.50 94 VAL A N 1
ATOM 731 C CA . VAL A 1 94 ? -7.410 2.018 -0.192 1.00 93.50 94 VAL A CA 1
ATOM 732 C C . VAL A 1 94 ? -6.011 2.518 0.149 1.00 93.50 94 VAL A C 1
ATOM 734 O O . VAL A 1 94 ? -5.704 3.708 0.041 1.00 93.50 94 VAL A O 1
ATOM 737 N N . VAL A 1 95 ? 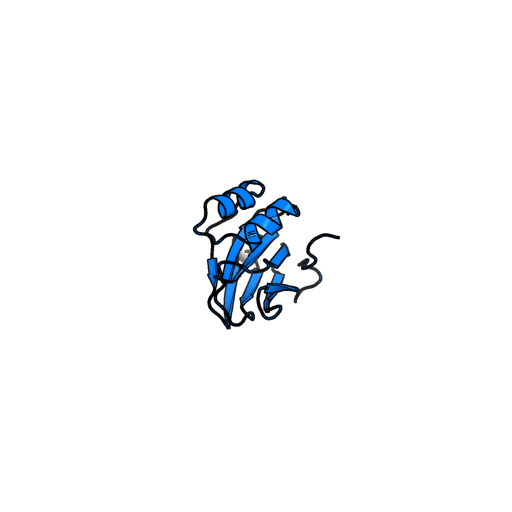-5.132 1.580 0.493 1.00 93.81 95 VAL A N 1
ATOM 738 C CA . VAL A 1 95 ? -3.690 1.791 0.624 1.00 93.81 95 VAL A CA 1
ATOM 739 C C . VAL A 1 95 ? -2.981 1.214 -0.592 1.00 93.81 95 VAL A C 1
ATOM 741 O O . VAL A 1 95 ? -3.058 0.014 -0.858 1.00 93.81 95 VAL A O 1
ATOM 744 N N . ILE A 1 96 ? -2.214 2.061 -1.276 1.00 93.12 96 ILE A N 1
ATOM 745 C CA . ILE A 1 96 ? -1.233 1.635 -2.274 1.00 93.12 96 ILE A CA 1
ATOM 746 C C . ILE A 1 96 ? 0.152 1.711 -1.638 1.00 93.12 96 ILE A C 1
ATOM 748 O O . ILE A 1 96 ? 0.612 2.794 -1.275 1.00 93.12 96 ILE A O 1
ATOM 752 N N . GLY A 1 97 ? 0.817 0.567 -1.497 1.00 92.75 97 GLY A N 1
ATOM 753 C CA . GLY A 1 97 ? 2.157 0.462 -0.926 1.00 92.75 97 GLY A CA 1
ATOM 754 C C . GLY A 1 97 ? 3.200 0.213 -2.007 1.00 92.75 97 GLY A C 1
ATOM 755 O O . GLY A 1 97 ? 3.068 -0.715 -2.799 1.00 92.75 97 GLY A O 1
ATOM 756 N N . LYS A 1 98 ? 4.263 1.016 -2.040 1.00 91.62 98 LYS A N 1
ATOM 757 C CA . LYS A 1 98 ? 5.387 0.835 -2.966 1.00 91.62 98 LYS A CA 1
ATOM 758 C C . LYS A 1 98 ? 6.708 0.971 -2.220 1.00 91.62 98 LYS A C 1
ATOM 760 O O . LYS A 1 98 ? 6.898 1.926 -1.476 1.00 91.62 98 LYS A O 1
ATOM 765 N N . LEU A 1 99 ? 7.651 0.059 -2.455 1.00 91.12 99 LEU A N 1
ATOM 766 C CA . LEU A 1 99 ? 9.035 0.246 -1.996 1.00 91.12 99 LEU A CA 1
ATOM 767 C C . LEU A 1 99 ? 9.646 1.488 -2.646 1.00 91.12 99 LEU A C 1
ATOM 769 O O . LEU A 1 99 ? 9.434 1.731 -3.832 1.00 91.12 99 LEU A O 1
ATOM 773 N N . LYS A 1 100 ? 10.469 2.234 -1.910 1.00 88.25 100 LYS A N 1
ATOM 774 C CA . LYS A 1 100 ? 11.294 3.328 -2.447 1.00 88.25 100 LYS A CA 1
ATOM 775 C C . LYS A 1 100 ? 12.387 2.768 -3.374 1.00 88.25 100 LYS A C 1
ATOM 777 O O . LYS A 1 100 ? 13.556 2.689 -3.023 1.00 88.25 100 LYS A O 1
ATOM 782 N N . SER A 1 101 ? 11.963 2.341 -4.559 1.00 84.19 101 SER A N 1
ATOM 783 C CA . SER A 1 101 ? 12.736 1.678 -5.608 1.00 84.19 101 SER A CA 1
ATOM 784 C C . SER A 1 101 ? 12.224 2.145 -6.979 1.00 84.19 101 SER A C 1
ATOM 786 O O . SER A 1 101 ? 11.013 2.370 -7.110 1.00 84.19 101 SER A O 1
ATOM 788 N N . PRO A 1 102 ? 13.096 2.275 -8.002 1.00 80.62 102 PRO A N 1
ATOM 789 C CA . PRO A 1 102 ? 12.669 2.630 -9.355 1.00 80.62 102 PRO A CA 1
ATOM 790 C C . PRO A 1 102 ? 11.661 1.633 -9.928 1.00 80.62 102 PRO A C 1
ATOM 792 O O . PRO A 1 102 ? 10.646 2.030 -10.494 1.00 80.62 102 PRO A O 1
ATOM 795 N N . VAL A 1 103 ? 11.908 0.342 -9.702 1.00 82.94 103 VAL A N 1
ATOM 796 C CA . VAL A 1 103 ? 11.045 -0.751 -10.150 1.00 82.94 103 VAL A CA 1
ATOM 797 C C . VAL A 1 103 ? 10.671 -1.598 -8.942 1.00 82.94 103 VAL A C 1
ATOM 799 O O . VAL A 1 103 ? 11.538 -2.093 -8.219 1.00 82.94 103 VAL A O 1
ATOM 802 N N . SER A 1 104 ? 9.371 -1.716 -8.678 1.00 86.25 104 SER A N 1
ATOM 803 C CA . SER A 1 104 ? 8.844 -2.576 -7.615 1.00 86.25 104 SER A CA 1
ATOM 804 C C . SER A 1 104 ? 7.349 -2.799 -7.797 1.00 86.25 104 SER A C 1
ATOM 806 O O . SER A 1 104 ? 6.621 -1.829 -8.029 1.00 86.25 104 SER A O 1
ATOM 808 N N . LYS A 1 105 ? 6.892 -4.051 -7.650 1.00 88.12 105 LYS A N 1
ATOM 809 C CA . LYS A 1 105 ? 5.465 -4.377 -7.543 1.00 88.12 105 LYS A CA 1
ATOM 810 C C . LYS A 1 105 ? 4.842 -3.604 -6.386 1.00 88.12 105 LYS A C 1
ATOM 812 O O . LYS A 1 105 ? 5.393 -3.576 -5.283 1.00 88.12 105 LYS A O 1
ATOM 817 N N . VAL A 1 106 ? 3.696 -2.995 -6.661 1.00 89.38 106 VAL A N 1
ATOM 818 C CA . VAL A 1 106 ? 2.918 -2.264 -5.663 1.00 89.38 106 VAL A CA 1
ATOM 819 C C . VAL A 1 106 ? 1.912 -3.194 -4.994 1.00 89.38 106 VAL A C 1
ATOM 821 O O . VAL A 1 106 ? 1.341 -4.066 -5.646 1.00 89.38 106 VAL A O 1
ATOM 824 N N . SER A 1 107 ? 1.684 -2.998 -3.700 1.00 89.94 107 SER A N 1
ATOM 825 C CA . SER A 1 107 ? 0.571 -3.611 -2.984 1.00 89.94 107 SER A CA 1
ATOM 826 C C . SER A 1 107 ? -0.660 -2.720 -3.100 1.00 89.94 107 SER A C 1
ATOM 828 O O . SER A 1 107 ? -0.532 -1.498 -3.023 1.00 89.94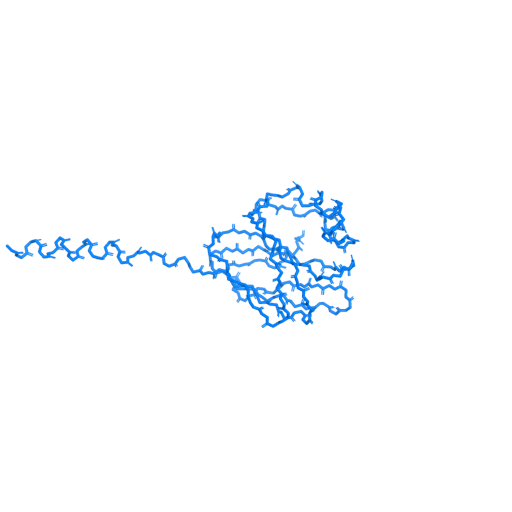 107 SER A O 1
ATOM 830 N N . PHE A 1 108 ? -1.842 -3.316 -3.218 1.00 91.12 108 PHE A N 1
ATOM 831 C CA . PHE A 1 108 ? -3.113 -2.596 -3.224 1.00 91.12 108 PHE A CA 1
ATOM 832 C C . PHE A 1 108 ? -4.072 -3.277 -2.255 1.00 91.12 108 PHE A C 1
ATOM 834 O O . PHE A 1 108 ? -4.317 -4.475 -2.382 1.00 91.12 108 PHE A O 1
ATOM 841 N N . CYS A 1 109 ? -4.561 -2.531 -1.268 1.00 91.88 109 CYS A N 1
ATOM 842 C CA . CYS A 1 109 ? -5.276 -3.100 -0.129 1.00 91.88 109 CYS A CA 1
ATOM 843 C C . CYS A 1 109 ? -6.430 -2.189 0.223 1.00 91.88 109 CYS A C 1
ATOM 845 O O . CYS A 1 109 ? -6.230 -1.000 0.461 1.00 91.88 109 CYS A O 1
ATOM 847 N N . TYR A 1 110 ? -7.619 -2.755 0.293 1.00 92.31 110 TYR A N 1
ATOM 848 C CA . TYR A 1 110 ? -8.785 -2.055 0.793 1.00 92.31 110 TYR A CA 1
ATOM 849 C C . TYR A 1 110 ? -8.886 -2.252 2.308 1.00 92.31 110 TYR A C 1
ATOM 851 O O . TYR A 1 110 ? -8.714 -3.366 2.806 1.00 92.31 110 TYR A O 1
ATOM 859 N N . LEU A 1 111 ? -9.145 -1.169 3.033 1.00 93.00 111 LEU A N 1
ATOM 860 C CA . LEU A 1 111 ? -9.232 -1.100 4.487 1.00 93.00 111 LEU A CA 1
ATOM 861 C C . LEU A 1 111 ? -10.573 -0.464 4.867 1.00 93.00 111 LEU A C 1
ATOM 863 O O . LEU A 1 111 ? -10.962 0.551 4.292 1.00 93.00 111 LEU A O 1
ATOM 867 N N . LYS A 1 112 ? -11.271 -1.041 5.847 1.00 92.00 112 LYS A N 1
ATOM 868 C CA . LYS A 1 112 ? -12.489 -0.481 6.451 1.00 92.00 112 LYS A CA 1
ATOM 869 C C . LYS A 1 112 ? -12.493 -0.687 7.961 1.00 92.00 112 LYS A C 1
ATOM 871 O O . LYS A 1 112 ? -11.932 -1.669 8.431 1.00 92.00 112 LYS A O 1
ATOM 876 N N . ASN A 1 113 ? -13.180 0.171 8.709 1.00 87.69 113 ASN A N 1
ATOM 877 C CA . ASN A 1 113 ? -13.525 -0.036 10.121 1.00 87.69 113 ASN A CA 1
ATOM 878 C C . ASN A 1 113 ? -12.340 -0.535 10.965 1.00 87.69 113 ASN A C 1
ATOM 880 O O . ASN A 1 113 ? -12.384 -1.636 11.521 1.00 87.69 113 ASN A O 1
ATOM 884 N N . SER A 1 114 ? -11.275 0.266 11.032 1.00 86.75 114 SER A N 1
ATOM 885 C CA . SER A 1 114 ? -10.155 0.009 11.949 1.00 86.75 114 SER A CA 1
ATOM 886 C C . SER A 1 114 ? -9.442 -1.314 11.672 1.00 86.75 114 SER A C 1
ATOM 888 O O . SER A 1 114 ? -9.398 -2.237 12.487 1.00 86.75 114 SER A O 1
ATOM 890 N N . SER A 1 115 ? -8.923 -1.426 10.456 1.00 90.88 115 SER A N 1
ATOM 891 C CA . SER A 1 115 ? -8.269 -2.644 9.985 1.00 90.88 115 SER A CA 1
ATOM 892 C C . SER A 1 115 ? -6.766 -2.610 10.218 1.00 90.88 115 SER A C 1
ATOM 894 O O . SER A 1 115 ? -6.150 -1.548 10.264 1.00 90.88 115 SER A O 1
ATOM 896 N N . GLU A 1 116 ? -6.161 -3.787 10.336 1.00 93.69 116 GLU A N 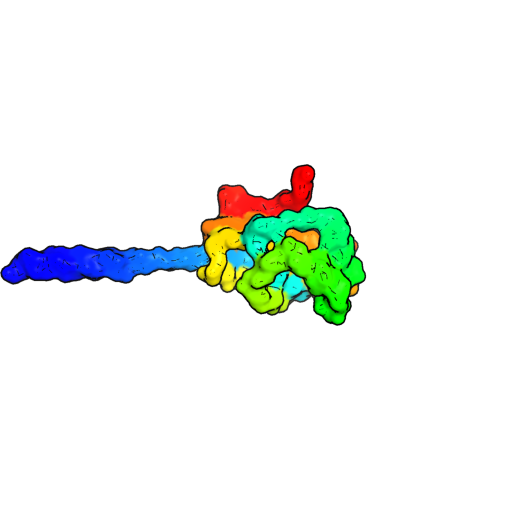1
ATOM 897 C CA . GLU A 1 116 ? -4.714 -3.913 10.422 1.00 93.69 116 GLU A CA 1
ATOM 898 C C . GLU A 1 116 ? -4.180 -4.720 9.240 1.00 93.69 116 GLU A C 1
ATOM 900 O O . GLU A 1 116 ? -4.692 -5.798 8.912 1.00 93.69 116 GLU A O 1
ATOM 905 N N . ILE A 1 117 ? -3.124 -4.197 8.614 1.00 94.88 117 ILE A N 1
ATOM 906 C CA . ILE A 1 117 ? -2.405 -4.870 7.535 1.00 94.88 117 ILE A CA 1
ATOM 907 C C . ILE A 1 117 ? -0.901 -4.918 7.813 1.00 94.88 117 ILE A C 1
ATOM 909 O O . ILE A 1 117 ? -0.317 -4.016 8.420 1.00 94.88 117 ILE A O 1
ATOM 913 N N . ASP A 1 118 ? -0.255 -5.963 7.308 1.00 95.38 118 ASP A N 1
ATOM 914 C CA . ASP A 1 118 ? 1.197 -6.028 7.162 1.00 95.38 118 ASP A CA 1
ATOM 915 C C . ASP A 1 118 ? 1.560 -5.870 5.686 1.00 95.38 118 ASP A C 1
ATOM 917 O O . ASP A 1 118 ? 1.086 -6.633 4.849 1.00 95.38 118 ASP A O 1
ATOM 921 N N . ILE A 1 119 ? 2.449 -4.938 5.351 1.00 94.12 119 ILE A N 1
ATOM 922 C CA . ILE A 1 119 ? 3.070 -4.886 4.025 1.00 94.12 119 ILE A CA 1
ATOM 923 C C . ILE A 1 119 ? 4.392 -5.643 4.098 1.00 94.12 119 ILE A C 1
ATOM 925 O O . ILE A 1 119 ? 5.317 -5.231 4.800 1.00 94.12 119 ILE A O 1
ATOM 929 N N . VAL A 1 120 ? 4.479 -6.760 3.379 1.00 94.25 120 VAL A N 1
ATOM 930 C CA . VAL A 1 120 ? 5.634 -7.667 3.369 1.00 94.25 120 VAL A CA 1
ATOM 931 C C . VAL A 1 120 ? 6.296 -7.687 1.996 1.00 94.25 120 VAL A C 1
ATOM 933 O O . VAL A 1 120 ? 5.658 -7.425 0.977 1.00 94.25 120 VAL A O 1
ATOM 936 N N . ALA A 1 121 ? 7.583 -8.022 1.955 1.00 90.31 121 ALA A N 1
ATOM 937 C CA . ALA A 1 121 ? 8.298 -8.189 0.696 1.00 90.31 121 ALA A CA 1
ATOM 938 C C . ALA A 1 121 ? 7.853 -9.465 -0.036 1.00 90.31 121 ALA A C 1
ATOM 940 O O . ALA A 1 121 ? 7.641 -10.506 0.583 1.00 90.31 121 ALA A O 1
ATOM 941 N N . LEU A 1 122 ? 7.785 -9.389 -1.366 1.00 85.06 122 LEU A N 1
ATOM 942 C CA . LEU A 1 122 ? 7.641 -10.543 -2.266 1.00 85.06 122 LEU A CA 1
ATOM 943 C C . LEU A 1 122 ? 9.001 -11.118 -2.713 1.00 85.06 122 LEU A C 1
ATOM 945 O O . LEU A 1 122 ? 9.051 -11.966 -3.599 1.00 85.06 122 LEU A O 1
ATOM 949 N N . GLY A 1 123 ? 10.107 -10.645 -2.130 1.00 77.75 123 GLY A N 1
ATOM 950 C CA . GLY A 1 123 ? 11.472 -10.933 -2.572 1.00 77.75 123 GLY A CA 1
ATOM 951 C C . GLY A 1 123 ? 12.058 -9.782 -3.392 1.00 77.75 123 GLY A C 1
ATOM 952 O O . GLY A 1 123 ? 11.834 -8.611 -3.080 1.00 77.75 123 GLY A O 1
ATOM 953 N N . ILE A 1 124 ? 12.823 -10.107 -4.438 1.00 65.38 124 ILE A N 1
ATOM 954 C CA . ILE A 1 124 ? 13.507 -9.116 -5.277 1.00 65.38 124 ILE A CA 1
ATOM 955 C C . ILE A 1 124 ? 12.473 -8.457 -6.202 1.00 65.38 124 ILE A C 1
ATOM 957 O O . ILE A 1 124 ? 12.140 -8.982 -7.260 1.00 65.38 124 ILE A O 1
ATOM 961 N N . GLY A 1 125 ? 11.924 -7.315 -5.785 1.00 73.75 125 GLY A N 1
ATOM 962 C CA . GLY A 1 125 ? 11.159 -6.442 -6.682 1.00 73.75 125 GLY A CA 1
ATOM 963 C C . GLY A 1 125 ? 9.672 -6.284 -6.382 1.00 73.75 125 GLY A C 1
ATOM 964 O O . GLY A 1 125 ? 8.901 -6.033 -7.309 1.00 73.75 125 GLY A O 1
ATOM 965 N N . GLY A 1 126 ? 9.232 -6.397 -5.126 1.00 87.31 126 GLY A N 1
ATOM 966 C CA . GLY A 1 126 ? 7.830 -6.129 -4.822 1.00 87.31 126 GLY A CA 1
ATOM 967 C C . GLY A 1 126 ? 7.432 -6.174 -3.362 1.00 87.31 126 GLY A C 1
ATOM 968 O O . GLY A 1 126 ? 8.125 -6.764 -2.533 1.00 87.31 126 GLY A O 1
ATOM 969 N N . VAL A 1 127 ? 6.259 -5.612 -3.083 1.00 91.06 127 VAL A N 1
ATOM 970 C CA . VAL A 1 127 ? 5.549 -5.806 -1.819 1.00 91.06 127 VAL A CA 1
ATOM 971 C C . VAL A 1 127 ? 4.123 -6.266 -2.045 1.00 91.06 127 VAL A C 1
ATOM 973 O O . VAL A 1 127 ? 3.512 -5.980 -3.071 1.00 91.06 127 VAL A O 1
ATOM 976 N N . VAL A 1 128 ? 3.603 -6.981 -1.059 1.00 92.25 128 VAL A N 1
ATOM 977 C CA . VAL A 1 128 ? 2.205 -7.391 -0.975 1.00 92.25 128 VAL A CA 1
ATOM 978 C C . VAL A 1 128 ? 1.695 -7.025 0.406 1.00 92.25 128 VAL A C 1
ATOM 980 O O . VAL A 1 128 ? 2.446 -7.076 1.383 1.00 92.25 128 VAL A O 1
ATOM 983 N N . CYS A 1 129 ? 0.431 -6.640 0.498 1.00 92.06 129 CYS A N 1
ATOM 984 C CA . CYS A 1 129 ? -0.202 -6.515 1.795 1.00 92.06 129 CYS A CA 1
ATOM 985 C C . CYS A 1 129 ? -0.840 -7.823 2.209 1.00 92.06 129 CYS A C 1
ATOM 987 O O . CYS A 1 129 ? -1.252 -8.626 1.381 1.00 92.06 129 CYS A O 1
ATOM 989 N N . LYS A 1 130 ? -0.889 -8.017 3.516 1.00 93.38 130 LYS A N 1
ATOM 990 C CA . LYS A 1 130 ? -1.533 -9.139 4.163 1.00 93.38 130 LYS A CA 1
ATOM 991 C C . LYS A 1 130 ? -2.492 -8.588 5.187 1.00 93.38 130 LYS A C 1
ATOM 993 O O . LYS A 1 130 ? -2.088 -7.861 6.099 1.00 93.38 130 LYS A O 1
ATOM 998 N N . CYS A 1 131 ? -3.750 -8.938 5.013 1.00 92.81 131 CYS A N 1
ATOM 999 C CA . CYS A 1 131 ? -4.785 -8.664 5.981 1.00 92.81 131 CYS A CA 1
ATOM 1000 C C . CYS A 1 131 ? -4.518 -9.402 7.292 1.00 92.81 131 CYS A C 1
ATOM 1002 O O . CYS A 1 131 ? -4.324 -10.614 7.284 1.00 92.81 131 CYS A O 1
ATOM 1004 N N . LYS A 1 132 ? -4.536 -8.692 8.427 1.00 89.75 132 LYS A N 1
ATOM 1005 C CA . LYS A 1 132 ? -4.666 -9.341 9.745 1.00 89.75 132 LYS A CA 1
ATOM 1006 C C . LYS A 1 132 ? -6.118 -9.453 10.185 1.00 89.75 132 LYS A C 1
ATOM 1008 O O . LYS A 1 132 ? -6.478 -10.399 10.875 1.00 89.75 132 LYS A O 1
ATOM 1013 N N . SER A 1 133 ? -6.943 -8.500 9.763 1.00 78.12 133 SER A N 1
ATOM 1014 C CA . SER A 1 133 ? -8.362 -8.438 10.105 1.00 78.12 133 SER A CA 1
ATOM 1015 C C . SER A 1 133 ? -9.210 -8.793 8.885 1.00 78.12 133 SER A C 1
ATOM 1017 O O . SER A 1 133 ? -9.697 -7.897 8.200 1.00 78.12 133 SER A O 1
ATOM 1019 N N . GLU A 1 134 ? -9.406 -10.088 8.610 1.00 71.62 134 GLU A N 1
ATOM 1020 C CA . GLU A 1 134 ? -10.106 -10.579 7.401 1.00 71.62 134 GLU A CA 1
ATOM 1021 C C . GLU A 1 134 ? -11.496 -9.955 7.183 1.00 71.62 134 GLU A C 1
ATOM 1023 O O . GLU A 1 134 ? -11.920 -9.740 6.051 1.00 71.62 134 GLU A O 1
ATOM 1028 N N . ASN A 1 135 ? -12.201 -9.594 8.258 1.00 82.00 135 ASN A N 1
ATOM 1029 C CA . ASN A 1 135 ? -13.537 -8.998 8.166 1.00 82.00 135 ASN A CA 1
ATOM 1030 C C . ASN A 1 135 ? -13.527 -7.550 7.644 1.00 82.00 135 ASN A C 1
ATOM 1032 O O . ASN A 1 135 ? -14.534 -7.066 7.115 1.00 82.00 135 ASN A O 1
ATOM 1036 N N . ASN A 1 136 ? -12.396 -6.861 7.806 1.00 86.88 136 ASN A N 1
ATOM 1037 C CA . ASN A 1 136 ? -12.266 -5.409 7.714 1.00 86.88 136 ASN A CA 1
ATOM 1038 C C . ASN A 1 136 ? -11.207 -4.959 6.701 1.00 86.88 136 ASN A C 1
ATOM 1040 O O . ASN A 1 136 ? -10.987 -3.766 6.526 1.00 86.88 136 ASN A O 1
ATOM 1044 N N . CYS A 1 137 ? -10.583 -5.882 5.981 1.00 90.00 137 CYS A N 1
ATOM 1045 C CA . CYS A 1 137 ? -9.711 -5.532 4.874 1.00 90.00 137 CYS A CA 1
ATOM 1046 C C . CYS A 1 137 ? -9.803 -6.556 3.745 1.00 90.00 137 CYS A C 1
ATOM 1048 O O . CYS A 1 137 ? -10.307 -7.663 3.917 1.00 90.00 137 CYS A O 1
ATOM 1050 N N . ASN A 1 138 ? -9.335 -6.157 2.569 1.00 88.19 138 ASN A N 1
ATOM 1051 C CA . ASN A 1 138 ? -9.214 -7.022 1.409 1.00 88.19 138 ASN A CA 1
ATOM 1052 C C . ASN A 1 138 ? -7.852 -6.773 0.757 1.00 88.19 138 ASN A C 1
ATOM 1054 O O . ASN A 1 138 ? -7.570 -5.669 0.288 1.00 88.19 138 ASN A O 1
ATOM 1058 N N . ASP A 1 139 ? -7.012 -7.802 0.758 1.00 81.50 139 ASP A N 1
ATOM 1059 C CA . ASP A 1 139 ? -5.652 -7.808 0.218 1.00 81.50 139 ASP A CA 1
ATOM 1060 C C . ASP A 1 139 ? -5.553 -8.476 -1.164 1.00 81.50 139 ASP A C 1
ATOM 1062 O O . ASP A 1 139 ? -4.464 -8.607 -1.730 1.00 81.50 139 ASP A O 1
ATOM 1066 N N . LYS A 1 140 ? -6.690 -8.873 -1.747 1.00 74.81 140 LYS A N 1
ATOM 1067 C CA . LYS A 1 140 ? -6.739 -9.424 -3.099 1.00 74.81 140 LYS A CA 1
ATOM 1068 C C . LYS A 1 140 ? -6.720 -8.286 -4.115 1.00 74.81 140 LYS A C 1
ATOM 1070 O O . LYS A 1 140 ? -7.724 -7.617 -4.349 1.00 74.81 140 LYS A O 1
ATOM 1075 N N . LEU A 1 141 ? -5.566 -8.109 -4.749 1.00 61.12 141 LEU A N 1
ATOM 1076 C CA . LEU A 1 141 ? -5.431 -7.398 -6.020 1.00 61.12 141 LEU A CA 1
ATOM 1077 C C . LEU A 1 141 ? -6.278 -8.125 -7.071 1.00 61.12 141 LEU A C 1
ATOM 1079 O O . LEU A 1 141 ? -5.870 -9.214 -7.447 1.00 61.12 141 LEU A O 1
ATOM 1083 N N . LEU A 1 142 ? -7.404 -7.527 -7.495 1.00 52.72 142 LEU A N 1
ATOM 1084 C CA . LEU A 1 142 ? -8.284 -7.920 -8.617 1.00 52.72 142 LEU A CA 1
ATOM 1085 C C . LEU A 1 142 ? -8.595 -9.434 -8.724 1.00 52.72 142 LEU A C 1
ATOM 1087 O O . LEU A 1 142 ? -7.724 -10.259 -8.980 1.00 52.72 142 LEU A O 1
ATOM 1091 N N . LYS A 1 143 ? -9.874 -9.808 -8.594 1.00 37.34 143 LYS A N 1
ATOM 1092 C CA . LYS A 1 143 ? -10.324 -11.103 -9.132 1.00 37.34 143 LYS A CA 1
ATOM 1093 C C . LYS A 1 143 ? -10.149 -11.141 -10.646 1.00 37.34 143 LYS A C 1
ATOM 1095 O O . LYS A 1 143 ? -10.425 -10.096 -11.275 1.00 37.34 143 LYS A O 1
#

Radius of gyration: 19.16 Å; chains: 1; bounding box: 48×29×61 Å

Foldseek 3Di:
DVVVVVVVVVVVVVVVPPPQQAWAKEWEQAQAKKKKFKFAPPDQQDPVLQVQCFQAAPVDPSVVVSCVSTHTPDDIDIAGHGGMDTHRPDQWIWIWMDGNDNGAGIFIKIFHRNWYWYWYHPPPGYTFIDTPPVVGMDRDNDD

Secondary structure (DSSP, 8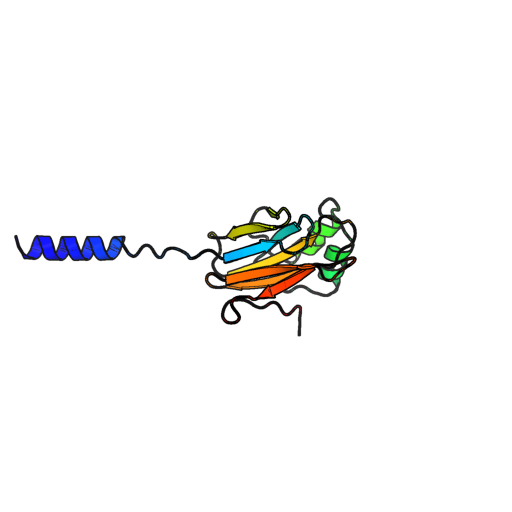-state):
-HHHHHHHHHHHHHHH-----PPEEEEEESSS-EEEEEE-TT----HHHHHHHHHS-TTSHHHHHHHTTS-B-SPPEEE-TT-EEEE-S-SEEEEEEEESSSS-BPEEEEEESS-EEEEEE-STTBEEEEES-TTTEE-----